Protein AF-A0A7S1NZ60-F1 (afdb_monomer_lite)

Structure (mmCIF, N/CA/C/O backbone):
data_AF-A0A7S1NZ60-F1
#
_entry.id   AF-A0A7S1NZ60-F1
#
loop_
_atom_site.group_PDB
_atom_site.id
_atom_site.type_symbol
_atom_site.label_atom_id
_atom_site.label_alt_id
_atom_site.label_comp_id
_atom_site.label_asym_id
_atom_site.label_entity_id
_atom_site.label_seq_id
_atom_site.pdbx_PDB_ins_code
_atom_site.Cartn_x
_atom_site.Cartn_y
_atom_site.Cartn_z
_atom_site.occupancy
_atom_site.B_iso_or_equiv
_atom_site.auth_seq_id
_atom_site.auth_comp_id
_atom_site.auth_asym_id
_atom_site.auth_atom_id
_atom_site.pdbx_PDB_model_num
ATOM 1 N N . ALA A 1 1 ? -50.783 -11.463 20.764 1.00 38.72 1 ALA A N 1
ATOM 2 C CA . ALA A 1 1 ? -49.636 -12.073 20.073 1.00 38.72 1 ALA A CA 1
ATOM 3 C C . ALA A 1 1 ? -48.886 -10.945 19.384 1.00 38.72 1 ALA A C 1
ATOM 5 O O . ALA A 1 1 ? -49.398 -10.428 18.399 1.00 38.72 1 ALA A O 1
ATOM 6 N N . LEU A 1 2 ? -47.786 -10.473 19.973 1.00 38.69 2 LEU A N 1
ATOM 7 C CA . LEU A 1 2 ? -46.852 -9.580 19.286 1.00 38.69 2 LEU A CA 1
ATOM 8 C C . LEU A 1 2 ? -45.674 -10.443 18.810 1.00 38.69 2 LEU A C 1
ATOM 10 O O . LEU A 1 2 ? -45.223 -11.268 19.603 1.00 38.69 2 LEU A O 1
ATOM 14 N N . PRO A 1 3 ? -45.244 -10.322 17.545 1.00 42.81 3 PRO A N 1
ATOM 15 C CA . PRO A 1 3 ? -44.106 -11.067 17.025 1.00 42.81 3 PRO A CA 1
ATOM 16 C C . PRO A 1 3 ? -42.794 -10.494 17.576 1.00 42.81 3 PRO A C 1
ATOM 18 O O . PRO A 1 3 ? -42.621 -9.277 17.615 1.00 42.81 3 PRO A O 1
ATOM 21 N N . ASP A 1 4 ? -41.908 -11.396 17.999 1.00 47.91 4 ASP A N 1
ATOM 22 C CA . ASP A 1 4 ? -40.515 -11.147 18.363 1.00 47.91 4 ASP A CA 1
ATOM 23 C C . ASP A 1 4 ? -39.778 -10.433 17.218 1.00 47.91 4 ASP A C 1
ATOM 25 O O . ASP A 1 4 ? -39.432 -11.037 16.201 1.00 47.91 4 ASP A O 1
ATOM 29 N N . GLU A 1 5 ? -39.527 -9.133 17.384 1.00 55.06 5 GLU A N 1
ATOM 30 C CA . GLU A 1 5 ? -38.368 -8.507 16.758 1.00 55.06 5 GLU A CA 1
ATOM 31 C C . GLU A 1 5 ? -37.141 -9.152 17.399 1.00 55.06 5 GLU A C 1
ATOM 33 O O . GLU A 1 5 ? -36.811 -8.882 18.554 1.00 55.06 5 GLU A O 1
ATOM 38 N N . GLU A 1 6 ? -36.506 -10.053 16.652 1.00 51.75 6 GLU A N 1
ATOM 39 C CA . GLU A 1 6 ? -35.207 -10.639 16.955 1.00 51.75 6 GLU A CA 1
ATOM 40 C C . GLU A 1 6 ? -34.179 -9.500 16.964 1.00 51.75 6 GLU A C 1
ATOM 42 O O . GLU A 1 6 ? -33.526 -9.170 15.973 1.00 51.75 6 GLU A O 1
ATOM 47 N N . GLN A 1 7 ? -34.133 -8.806 18.096 1.00 51.12 7 GLN A N 1
ATOM 48 C CA . GLN A 1 7 ? -33.171 -7.774 18.400 1.00 51.12 7 GLN A CA 1
ATOM 49 C C . GLN A 1 7 ? -31.817 -8.482 18.361 1.00 51.12 7 GLN A C 1
ATOM 51 O O . GLN A 1 7 ? -31.510 -9.285 19.241 1.00 51.12 7 GLN A O 1
ATOM 56 N N . LEU A 1 8 ? -31.035 -8.244 17.306 1.00 51.06 8 LEU A N 1
ATOM 57 C CA . LEU A 1 8 ? -29.611 -8.568 17.253 1.00 51.06 8 LEU A CA 1
ATOM 58 C C . LEU A 1 8 ? -28.941 -7.794 18.391 1.00 51.06 8 LEU A C 1
ATOM 60 O O . LEU A 1 8 ? -28.430 -6.693 18.203 1.00 51.06 8 LEU A O 1
ATOM 64 N N . VAL A 1 9 ? -29.032 -8.329 19.607 1.00 58.69 9 VAL A N 1
ATOM 65 C CA . VAL A 1 9 ? -28.303 -7.825 20.760 1.00 58.69 9 VAL A CA 1
ATOM 66 C C . VAL A 1 9 ? -26.846 -8.062 20.417 1.00 58.69 9 VAL A C 1
ATOM 68 O O . VAL A 1 9 ? -26.414 -9.205 20.265 1.00 58.69 9 VAL A O 1
ATOM 71 N N . GLU A 1 10 ? -26.121 -6.971 20.209 1.00 56.75 10 GLU A N 1
ATOM 72 C CA . GLU A 1 10 ? -24.695 -6.962 19.926 1.00 56.75 10 GLU A CA 1
ATOM 73 C C . GLU A 1 10 ? -23.956 -7.589 21.118 1.00 56.75 10 GLU A C 1
ATOM 75 O O . GLU A 1 10 ? -23.543 -6.909 22.051 1.00 56.75 10 GLU A O 1
ATOM 80 N N . MET A 1 11 ? -23.847 -8.920 21.137 1.00 53.19 11 MET A N 1
ATOM 81 C CA . MET A 1 11 ? -23.131 -9.641 22.182 1.00 53.19 11 MET A CA 1
ATOM 82 C C . MET A 1 11 ? -21.635 -9.400 22.006 1.00 53.19 11 MET A C 1
ATOM 84 O O . MET A 1 11 ? -20.972 -10.043 21.191 1.00 53.19 11 MET A O 1
ATOM 88 N N . ASN A 1 12 ? -21.088 -8.482 22.797 1.00 61.84 12 ASN A N 1
ATOM 89 C CA . ASN A 1 12 ? -19.647 -8.341 22.959 1.00 61.84 12 ASN A CA 1
ATOM 90 C C . ASN A 1 12 ? -19.148 -9.261 24.096 1.00 61.84 12 ASN A C 1
ATOM 92 O O . ASN A 1 12 ? -19.856 -9.566 25.057 1.00 61.84 12 ASN A O 1
ATOM 96 N N . SER A 1 13 ? -17.902 -9.738 23.996 1.00 64.31 13 SER A N 1
ATOM 97 C CA . SER A 1 13 ? -17.312 -10.668 24.977 1.00 64.31 13 SER A CA 1
ATOM 98 C C . SER A 1 13 ? -17.109 -10.056 26.37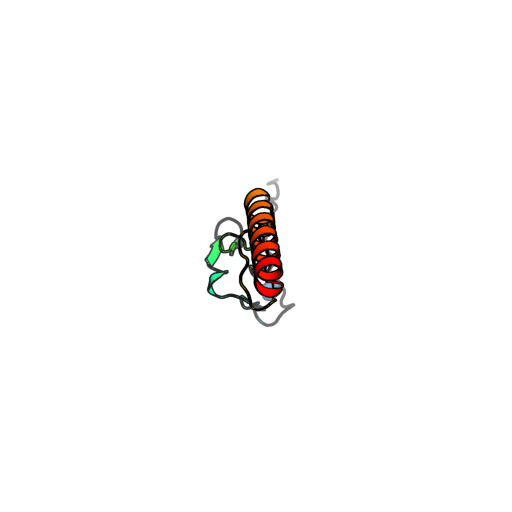3 1.00 64.31 13 SER A C 1
ATOM 100 O O . SER A 1 13 ? -16.813 -10.782 27.326 1.00 64.31 13 SER A O 1
ATOM 102 N N . TYR A 1 14 ? -17.259 -8.733 26.494 1.00 60.78 14 TYR A N 1
ATOM 103 C CA . TYR A 1 14 ? -17.121 -7.967 27.735 1.00 60.78 14 TYR A CA 1
ATOM 104 C C . TYR A 1 14 ? -18.382 -8.074 28.583 1.00 60.78 14 TYR A C 1
ATOM 106 O O . TYR A 1 14 ? -18.299 -8.428 29.755 1.00 60.78 14 TYR A O 1
ATOM 114 N N . GLU A 1 15 ? -19.548 -7.848 27.979 1.00 63.47 15 GLU A N 1
ATOM 115 C CA . GLU A 1 15 ? -20.848 -8.000 28.639 1.00 63.47 15 GLU A CA 1
ATOM 116 C C . GLU A 1 15 ? -21.118 -9.456 29.026 1.00 63.47 15 GLU A C 1
ATOM 118 O O . GLU A 1 15 ? -21.726 -9.722 30.061 1.00 63.47 15 GLU A O 1
ATOM 123 N N . ALA A 1 16 ? -20.579 -10.409 28.260 1.00 69.94 16 ALA A N 1
ATOM 124 C CA . ALA A 1 16 ? -20.598 -11.829 28.605 1.00 69.94 16 ALA A CA 1
ATOM 125 C C . ALA A 1 16 ? -19.563 -12.230 29.683 1.00 69.94 16 ALA A C 1
ATOM 127 O O . ALA A 1 16 ? -19.480 -13.405 30.041 1.00 69.94 16 ALA A O 1
ATOM 128 N N . ASN A 1 17 ? -18.760 -11.285 30.192 1.00 61.84 17 ASN A N 1
ATOM 129 C CA . ASN A 1 17 ? -17.728 -11.487 31.216 1.00 61.84 17 ASN A CA 1
ATOM 130 C C . ASN A 1 17 ? -16.691 -12.583 30.871 1.00 61.84 17 ASN A C 1
ATOM 132 O O . ASN A 1 17 ? -16.083 -13.187 31.755 1.00 61.84 17 ASN A O 1
ATOM 136 N N . VAL A 1 18 ? -16.488 -12.849 29.575 1.00 70.62 18 VAL A N 1
ATOM 137 C CA . VAL A 1 18 ? -15.506 -13.824 29.061 1.00 70.62 18 VAL A CA 1
ATOM 138 C C . VAL A 1 18 ? -14.098 -13.219 29.070 1.00 70.62 18 VAL A C 1
ATOM 140 O O . VAL A 1 18 ? -13.104 -13.923 29.241 1.00 70.62 18 VAL A O 1
ATOM 143 N N . THR A 1 19 ? -14.008 -11.896 28.926 1.00 60.47 19 THR A N 1
ATOM 144 C CA . THR A 1 19 ? -12.762 -11.118 28.955 1.00 60.47 19 THR A CA 1
ATOM 145 C C . THR A 1 19 ? -12.907 -9.926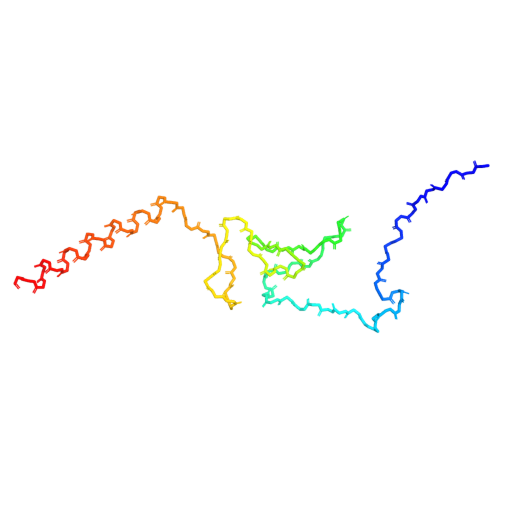 29.902 1.00 60.47 19 THR A C 1
ATOM 147 O O . THR A 1 19 ? -13.851 -9.157 29.757 1.00 60.47 19 THR A O 1
ATOM 150 N N . ALA A 1 20 ? -11.962 -9.746 30.836 1.00 62.97 20 ALA A N 1
ATOM 151 C CA . ALA A 1 20 ? -12.031 -8.720 31.889 1.00 62.97 20 ALA A CA 1
ATOM 152 C C . ALA A 1 20 ? -11.923 -7.264 31.384 1.00 62.97 20 ALA A C 1
ATOM 154 O O . ALA A 1 20 ? -12.353 -6.345 32.075 1.00 62.97 20 ALA A O 1
ATOM 155 N N . LEU A 1 21 ? -11.352 -7.047 30.195 1.00 61.50 21 LEU A N 1
ATOM 156 C CA . LEU A 1 21 ? -11.254 -5.748 29.524 1.00 61.50 21 LEU A CA 1
ATOM 157 C C . LEU A 1 21 ? -11.400 -5.925 28.003 1.00 61.50 21 LEU A C 1
ATOM 159 O O . LEU A 1 21 ? -11.083 -7.006 27.495 1.00 61.50 21 LEU A O 1
ATOM 163 N N . PRO A 1 22 ? -11.769 -4.853 27.270 1.00 62.34 22 PRO A N 1
ATOM 164 C CA . PRO A 1 22 ? -11.494 -4.725 25.848 1.00 62.34 22 PRO A CA 1
ATOM 165 C C . PRO A 1 22 ? -10.074 -5.139 25.530 1.00 62.34 22 PRO A C 1
ATOM 167 O O . PRO A 1 22 ? -9.126 -4.469 25.936 1.00 62.34 22 PRO A O 1
ATOM 170 N N . VAL A 1 23 ? -9.920 -6.247 24.800 1.00 64.88 23 VAL A N 1
ATOM 171 C CA . VAL A 1 23 ? -8.641 -6.554 24.166 1.00 64.88 23 VAL A CA 1
ATOM 172 C C . VAL A 1 23 ? -8.503 -5.540 23.041 1.00 64.88 23 VAL A C 1
ATOM 174 O O . VAL A 1 23 ? -8.935 -5.760 21.912 1.00 64.88 23 VAL A O 1
ATOM 177 N N . ALA A 1 24 ? -7.967 -4.373 23.390 1.00 66.62 24 ALA A N 1
ATOM 178 C CA . ALA A 1 24 ? -7.619 -3.341 22.439 1.00 66.62 24 ALA A CA 1
ATOM 179 C C . ALA A 1 24 ? -6.442 -3.868 21.617 1.00 66.62 24 ALA A C 1
ATOM 181 O O . ALA A 1 24 ? -5.293 -3.867 22.063 1.00 66.62 24 ALA A O 1
ATOM 182 N N . VAL A 1 25 ? -6.745 -4.387 20.430 1.00 73.69 25 VAL A N 1
ATOM 183 C CA . VAL A 1 25 ? -5.714 -4.747 19.463 1.00 73.69 25 VAL A CA 1
ATOM 184 C C . VAL A 1 25 ? -5.184 -3.445 18.889 1.00 73.69 25 VAL A C 1
ATOM 186 O O . VAL A 1 25 ? -5.893 -2.742 18.172 1.00 73.69 25 VAL A O 1
ATOM 189 N N . ASP A 1 26 ? -3.950 -3.110 19.254 1.00 76.31 26 ASP A N 1
ATOM 190 C CA . ASP A 1 26 ? -3.328 -1.883 18.784 1.00 76.31 26 ASP A CA 1
ATOM 191 C C . ASP A 1 26 ? -3.073 -1.957 17.273 1.00 76.31 26 ASP A C 1
ATOM 193 O O . ASP A 1 26 ? -2.754 -3.011 16.703 1.00 76.31 26 ASP A O 1
ATOM 197 N N . CYS A 1 27 ? -3.211 -0.816 16.611 1.00 82.12 27 CYS A N 1
ATOM 198 C CA . CYS A 1 27 ? -2.973 -0.732 15.185 1.00 82.12 27 CYS A CA 1
ATOM 199 C C . CYS A 1 27 ? -1.475 -0.781 14.919 1.00 82.12 27 CYS A C 1
ATOM 201 O O . CYS A 1 27 ? -0.726 0.105 15.329 1.00 82.12 27 CYS A O 1
ATOM 203 N N . ARG A 1 28 ? -1.037 -1.788 14.152 1.00 79.56 28 ARG A N 1
ATOM 204 C CA . ARG A 1 28 ? 0.377 -1.940 13.767 1.00 79.56 28 ARG A CA 1
ATOM 205 C C . ARG A 1 28 ? 0.935 -0.659 13.138 1.00 79.56 28 ARG A C 1
ATOM 207 O O . ARG A 1 28 ? 2.073 -0.285 13.399 1.00 79.56 28 ARG A O 1
ATOM 214 N N . PHE A 1 29 ? 0.120 0.009 12.323 1.00 86.38 29 PHE A N 1
ATOM 215 C CA . PHE A 1 29 ? 0.422 1.312 11.747 1.00 86.38 29 PHE A CA 1
ATOM 216 C C . PHE A 1 29 ? -0.652 2.296 12.192 1.00 86.38 29 PHE A C 1
ATOM 218 O O . PHE A 1 29 ? -1.797 2.181 11.759 1.00 86.38 29 PHE A O 1
ATOM 225 N N . LYS A 1 30 ? -0.288 3.272 13.032 1.00 86.56 30 LYS A N 1
ATOM 226 C CA . LYS A 1 30 ? -1.233 4.293 13.518 1.00 86.56 30 LYS A CA 1
ATOM 227 C C . LYS A 1 30 ? -1.930 5.018 12.365 1.00 86.56 30 LYS A C 1
ATOM 229 O O . LYS A 1 30 ? -3.141 5.184 12.396 1.00 86.56 30 LYS A O 1
ATOM 234 N N . ASP A 1 31 ? -1.187 5.322 11.302 1.00 87.94 31 ASP A N 1
ATOM 235 C CA . ASP A 1 31 ? -1.719 5.992 10.109 1.00 87.94 31 ASP A CA 1
ATOM 236 C C . ASP A 1 31 ? -2.657 5.113 9.267 1.00 87.94 31 ASP A C 1
ATOM 238 O O . ASP A 1 31 ? -3.324 5.623 8.370 1.00 87.94 31 ASP A O 1
ATOM 242 N N . ALA A 1 32 ? -2.688 3.795 9.500 1.00 90.00 32 ALA A N 1
ATOM 243 C CA . ALA A 1 32 ? -3.579 2.886 8.784 1.00 90.00 32 ALA A CA 1
ATOM 244 C C . ALA A 1 32 ? -4.978 2.811 9.409 1.00 90.00 32 ALA A C 1
ATOM 246 O O . ALA A 1 32 ? -5.894 2.337 8.740 1.00 90.00 32 ALA A O 1
ATOM 247 N N . CYS A 1 33 ? -5.152 3.268 10.652 1.00 90.50 33 CYS A N 1
ATOM 248 C CA . CYS A 1 33 ? -6.415 3.212 11.380 1.00 90.50 33 CYS A CA 1
ATOM 249 C C . CYS A 1 33 ? -7.011 4.608 11.556 1.00 90.50 33 CYS A C 1
ATOM 251 O O . CYS A 1 33 ? -6.470 5.453 12.263 1.00 90.50 33 CYS A O 1
ATOM 253 N N . HIS A 1 34 ? -8.175 4.832 10.957 1.00 91.38 34 HIS A N 1
ATOM 254 C CA . HIS A 1 34 ? -8.925 6.088 11.024 1.00 91.38 34 HIS A CA 1
ATOM 255 C C . HIS A 1 34 ? -10.122 6.012 11.987 1.00 91.38 34 HIS A C 1
ATOM 257 O O . HIS A 1 34 ? -11.061 6.800 11.881 1.00 91.38 34 HIS A O 1
ATOM 263 N N . GLY A 1 35 ? -10.093 5.064 12.927 1.00 85.94 35 GLY A N 1
ATOM 264 C CA . GLY A 1 35 ? -11.166 4.808 13.887 1.00 85.94 35 GLY A CA 1
ATOM 265 C C . GLY A 1 35 ? -12.162 3.761 13.391 1.00 85.94 35 GLY A C 1
ATOM 266 O O . GLY A 1 35 ? -11.805 2.875 12.616 1.00 85.94 35 GLY A O 1
ATOM 267 N N . THR A 1 36 ? -13.412 3.8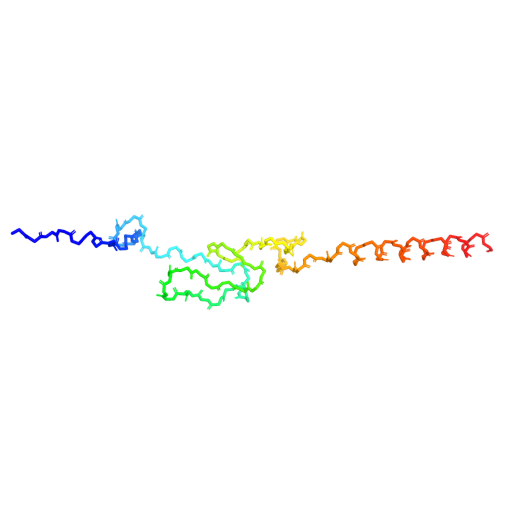68 13.832 1.00 86.56 36 THR A N 1
ATOM 268 C CA . THR A 1 36 ? -14.473 2.886 13.567 1.00 86.56 36 THR A CA 1
ATOM 269 C C . THR A 1 36 ? -15.641 3.554 12.851 1.00 86.56 36 THR A C 1
ATOM 271 O O . THR A 1 36 ? -15.937 4.734 13.058 1.00 86.56 36 THR A O 1
ATOM 274 N N . ASP A 1 37 ? -16.284 2.816 11.956 1.00 85.88 37 ASP A N 1
ATOM 275 C CA . ASP A 1 37 ? -17.486 3.250 11.273 1.00 85.88 37 ASP A CA 1
ATOM 276 C C . ASP A 1 37 ? -18.714 2.997 12.151 1.00 85.88 37 ASP A C 1
ATOM 278 O O . ASP A 1 37 ? -19.057 1.854 12.435 1.00 85.88 37 ASP A O 1
ATOM 282 N N . MET A 1 38 ? -19.401 4.068 12.549 1.00 84.12 38 MET A N 1
ATOM 283 C CA . MET A 1 38 ? -20.557 3.989 13.450 1.00 84.12 38 MET A CA 1
ATOM 284 C C . MET A 1 38 ? -21.782 3.287 12.843 1.00 84.12 38 MET A C 1
ATOM 286 O O . MET A 1 38 ? -22.705 2.954 13.574 1.00 84.12 38 MET A O 1
ATOM 290 N N . THR A 1 39 ? -21.828 3.090 11.522 1.00 85.31 39 THR A N 1
ATOM 291 C CA . THR A 1 39 ? -22.966 2.437 10.853 1.00 85.31 39 THR A CA 1
ATOM 292 C C . THR A 1 39 ? -22.789 0.928 10.730 1.00 85.31 39 THR A C 1
ATOM 294 O O . THR A 1 39 ? -23.762 0.189 10.816 1.00 85.31 39 THR A O 1
ATOM 297 N N . THR A 1 40 ? -21.552 0.467 10.531 1.00 84.00 40 THR A N 1
ATOM 298 C CA . THR A 1 40 ? -21.237 -0.958 10.322 1.00 84.00 40 THR A CA 1
ATOM 299 C C . THR A 1 40 ? -20.518 -1.599 11.505 1.00 84.00 40 THR A C 1
ATOM 301 O O . THR A 1 40 ? -20.362 -2.816 11.525 1.00 84.00 40 THR A O 1
ATOM 304 N N . GLY A 1 41 ? -20.023 -0.801 12.456 1.00 80.44 41 GLY A N 1
ATOM 305 C CA . GLY A 1 41 ? -19.164 -1.257 13.553 1.00 80.44 41 GLY A CA 1
ATOM 306 C C . GLY A 1 41 ? -17.760 -1.689 13.107 1.00 80.44 41 GLY A C 1
ATOM 307 O O . GLY A 1 41 ? -16.959 -2.129 13.928 1.00 80.44 41 GLY A O 1
ATOM 308 N N . LEU A 1 42 ? -17.434 -1.575 11.814 1.00 82.06 42 LEU A N 1
ATOM 309 C CA . LEU A 1 42 ? -16.154 -2.004 11.250 1.00 82.06 42 LEU A CA 1
ATOM 310 C C . LEU A 1 42 ? -15.095 -0.905 11.347 1.00 82.06 42 LEU A C 1
ATOM 312 O O . LEU A 1 42 ? -15.390 0.287 11.288 1.00 82.06 42 LEU A O 1
ATOM 316 N N . ASN A 1 43 ? -13.827 -1.300 11.431 1.00 85.56 43 ASN A N 1
ATOM 317 C CA . ASN A 1 43 ? -12.726 -0.344 11.469 1.00 85.56 43 ASN A CA 1
ATOM 318 C C . ASN A 1 43 ? -12.534 0.361 10.119 1.00 85.56 43 ASN A C 1
ATOM 320 O O . ASN A 1 43 ? -12.509 -0.260 9.054 1.00 85.56 43 ASN A O 1
ATOM 324 N N . ARG A 1 44 ? -12.377 1.685 10.171 1.00 90.81 44 ARG A N 1
ATOM 325 C CA . ARG A 1 44 ? -12.053 2.525 9.020 1.00 90.81 44 ARG A CA 1
ATOM 326 C C . ARG A 1 44 ? -10.559 2.464 8.777 1.00 90.81 44 ARG A C 1
ATOM 328 O O . ARG A 1 44 ? -9.774 3.063 9.508 1.00 90.81 44 ARG A O 1
ATOM 335 N N . CYS A 1 45 ? -10.177 1.752 7.729 1.00 91.75 45 CYS A N 1
ATOM 336 C CA . CYS A 1 45 ? -8.785 1.631 7.330 1.00 91.75 45 CYS A CA 1
ATOM 337 C C . CYS A 1 45 ? -8.401 2.667 6.273 1.00 91.75 45 CYS A C 1
ATOM 339 O O . CYS A 1 45 ? -9.222 3.058 5.438 1.00 91.75 45 CYS A O 1
ATOM 341 N N . ARG A 1 46 ? -7.130 3.075 6.283 1.00 93.75 46 ARG A N 1
ATOM 342 C CA . ARG A 1 46 ? -6.515 3.839 5.193 1.00 93.75 46 ARG A CA 1
ATOM 343 C C . ARG A 1 46 ? -6.629 3.069 3.877 1.00 93.75 46 ARG A C 1
ATOM 345 O O . ARG A 1 46 ? -6.694 1.840 3.854 1.00 93.75 46 ARG A O 1
ATOM 352 N N . GLU A 1 47 ? -6.627 3.793 2.764 1.00 94.00 47 GLU A N 1
ATOM 353 C CA . GLU A 1 47 ? -6.559 3.189 1.437 1.00 94.00 47 GLU A CA 1
ATOM 354 C C . GLU A 1 47 ? -5.404 2.175 1.328 1.00 94.00 47 GLU A C 1
ATOM 356 O O . GLU A 1 47 ? -4.314 2.387 1.859 1.00 94.00 47 GLU A O 1
ATOM 361 N N . GLY A 1 48 ? -5.674 1.041 0.679 1.00 92.81 48 GLY A N 1
ATOM 362 C CA . GLY A 1 48 ? -4.739 -0.080 0.582 1.00 92.81 48 GLY A CA 1
ATOM 363 C C . GLY A 1 48 ? -4.693 -1.014 1.793 1.00 92.81 48 GLY A C 1
ATOM 364 O O . GLY A 1 48 ? -4.129 -2.099 1.673 1.00 92.81 48 GLY A O 1
ATOM 365 N N . HIS A 1 49 ? -5.314 -0.653 2.920 1.00 94.00 49 HIS A N 1
ATOM 366 C CA . HIS A 1 49 ? -5.380 -1.473 4.132 1.00 94.00 49 HIS A CA 1
ATOM 367 C C . HIS A 1 49 ? -6.786 -2.044 4.378 1.00 94.00 49 HIS A C 1
ATOM 369 O O . HIS A 1 49 ? -7.796 -1.406 4.073 1.00 94.00 49 HIS A O 1
ATOM 375 N N . GLU A 1 50 ? -6.856 -3.242 4.958 1.00 91.69 50 GLU A N 1
ATOM 376 C CA . GLU A 1 50 ? -8.092 -3.922 5.358 1.00 91.69 50 GLU A CA 1
ATOM 377 C C . GLU A 1 50 ? -7.895 -4.863 6.565 1.00 91.69 50 GLU A C 1
ATOM 379 O O . GLU A 1 50 ? -6.790 -5.022 7.100 1.00 91.69 50 GLU A O 1
ATOM 384 N N . GLY A 1 51 ? -8.992 -5.489 6.997 1.00 87.50 51 GLY A N 1
ATOM 385 C CA . GLY A 1 51 ? -9.033 -6.420 8.122 1.00 87.50 51 GLY A CA 1
ATOM 386 C C . GLY A 1 51 ? -9.252 -5.745 9.476 1.00 87.50 51 GLY A C 1
ATOM 387 O O . GLY A 1 51 ? -9.316 -4.524 9.587 1.00 87.50 51 GLY A O 1
ATOM 388 N N . PHE A 1 52 ? -9.343 -6.567 10.525 1.00 83.94 52 PHE A N 1
ATOM 389 C CA . PHE A 1 52 ? -9.727 -6.120 11.867 1.00 83.94 52 PHE A CA 1
ATOM 390 C C . PHE A 1 52 ? -8.819 -5.015 12.425 1.00 83.94 52 PHE A C 1
ATOM 392 O O . PHE A 1 52 ? -9.319 -4.031 12.939 1.00 83.94 52 PHE A O 1
ATOM 399 N N . ALA A 1 53 ? -7.498 -5.116 12.272 1.00 87.19 53 ALA A N 1
ATOM 400 C CA . ALA A 1 53 ? -6.551 -4.105 12.761 1.00 87.19 53 ALA A CA 1
ATOM 401 C C . ALA A 1 53 ? -5.903 -3.285 11.627 1.00 87.19 53 ALA A C 1
ATOM 403 O O . ALA A 1 53 ? -4.770 -2.824 11.769 1.00 87.19 53 ALA A O 1
ATOM 404 N N . CYS A 1 54 ? -6.558 -3.198 10.458 1.00 89.69 54 CYS A N 1
ATOM 405 C CA . CYS A 1 54 ? -6.011 -2.573 9.243 1.00 89.69 54 CYS A CA 1
ATOM 406 C C . CYS A 1 54 ? -4.605 -3.091 8.863 1.00 89.69 54 CYS A C 1
ATOM 408 O O . CYS A 1 54 ? -3.772 -2.382 8.296 1.00 89.69 54 CYS A O 1
ATOM 410 N N . GLY A 1 55 ? -4.311 -4.341 9.232 1.00 88.75 55 GLY A N 1
ATOM 411 C CA . GLY A 1 55 ? -2.991 -4.956 9.104 1.00 88.75 55 GLY A CA 1
ATOM 412 C C . GLY A 1 55 ? -2.788 -5.739 7.808 1.00 88.75 55 GLY A C 1
ATOM 413 O O . GLY A 1 55 ? -1.662 -6.180 7.550 1.00 88.75 55 GLY A O 1
ATOM 414 N N . ILE A 1 56 ? -3.851 -5.924 7.023 1.00 90.44 56 ILE A N 1
ATOM 415 C CA . ILE A 1 56 ? -3.869 -6.689 5.774 1.00 90.44 56 ILE A CA 1
ATOM 416 C C . ILE A 1 56 ? -3.822 -5.703 4.604 1.00 90.44 56 ILE A C 1
ATOM 418 O O . ILE A 1 56 ? -4.448 -4.648 4.668 1.00 90.44 56 ILE A O 1
ATOM 422 N N . CYS A 1 57 ? -3.067 -6.024 3.552 1.00 93.75 57 CYS A N 1
ATOM 423 C CA . CYS A 1 57 ? -3.062 -5.223 2.331 1.00 93.75 57 CYS A CA 1
ATOM 424 C C . CYS A 1 57 ? -4.186 -5.679 1.404 1.00 93.75 57 CYS A C 1
ATOM 426 O O . CYS A 1 57 ? -4.300 -6.872 1.126 1.00 93.75 57 CYS A O 1
ATOM 428 N N . LYS A 1 58 ? -4.968 -4.723 0.900 1.00 95.06 58 LYS A N 1
ATOM 429 C CA . LYS A 1 58 ? -6.001 -4.964 -0.111 1.00 95.06 58 LYS A CA 1
ATOM 430 C C . LYS A 1 58 ? -5.397 -5.523 -1.396 1.00 95.06 58 LYS A C 1
ATOM 432 O O . LYS A 1 58 ? -4.228 -5.292 -1.707 1.00 95.06 58 LYS A O 1
ATOM 437 N N . ALA A 1 59 ? -6.230 -6.176 -2.203 1.00 93.25 59 ALA A N 1
ATOM 438 C CA . ALA A 1 59 ? -5.859 -6.556 -3.562 1.00 93.25 59 ALA A CA 1
ATOM 439 C C . ALA A 1 59 ? -5.324 -5.342 -4.350 1.00 93.25 59 ALA A C 1
ATOM 441 O O . ALA A 1 59 ? -5.913 -4.263 -4.328 1.00 93.25 59 ALA A O 1
ATOM 442 N N . GLY A 1 60 ? -4.189 -5.519 -5.031 1.00 92.44 60 GLY A N 1
ATOM 443 C CA . GLY A 1 60 ? -3.491 -4.430 -5.723 1.00 92.44 60 GLY A CA 1
ATOM 444 C C . GLY A 1 60 ? -2.558 -3.603 -4.834 1.00 92.44 60 GLY A C 1
ATOM 445 O O . GLY A 1 60 ? -1.935 -2.676 -5.341 1.00 92.44 60 GLY A O 1
ATOM 446 N N . TYR A 1 61 ? -2.418 -3.948 -3.552 1.00 94.94 61 TYR A N 1
ATOM 447 C CA . TYR A 1 61 ? -1.438 -3.371 -2.638 1.00 94.94 61 TYR A CA 1
ATOM 448 C C . TYR A 1 61 ? -0.556 -4.470 -2.049 1.00 94.94 61 TYR A C 1
ATOM 450 O O . TYR A 1 61 ? -0.991 -5.598 -1.822 1.00 94.94 61 TYR A O 1
ATOM 458 N N . ALA A 1 62 ? 0.695 -4.134 -1.768 1.00 92.75 62 ALA A N 1
ATOM 459 C CA . ALA A 1 62 ? 1.649 -5.031 -1.142 1.00 92.75 62 ALA A CA 1
ATOM 460 C C . ALA A 1 62 ? 2.574 -4.261 -0.199 1.00 92.75 62 ALA A C 1
ATOM 462 O O . ALA A 1 62 ? 2.747 -3.045 -0.303 1.00 92.75 62 ALA A O 1
ATOM 463 N N . ARG A 1 63 ? 3.203 -4.992 0.718 1.00 91.38 63 ARG A N 1
ATOM 464 C CA . ARG A 1 63 ? 4.297 -4.494 1.555 1.00 91.38 63 ARG A CA 1
ATOM 465 C C . ARG A 1 63 ? 5.482 -5.434 1.417 1.00 91.38 63 ARG A C 1
ATOM 467 O O . ARG A 1 63 ? 5.289 -6.645 1.345 1.00 91.38 63 ARG A O 1
ATOM 474 N N . HIS A 1 64 ? 6.690 -4.885 1.394 1.00 86.94 64 HIS A N 1
ATOM 475 C CA . HIS A 1 64 ? 7.898 -5.702 1.302 1.00 86.94 64 HIS A CA 1
ATOM 476 C C . HIS A 1 64 ? 8.228 -6.345 2.657 1.00 86.94 64 HIS A C 1
ATOM 478 O O . HIS A 1 64 ? 8.599 -7.513 2.725 1.00 86.94 64 HIS A O 1
ATOM 484 N N . ASN A 1 65 ? 8.044 -5.590 3.747 1.00 84.75 65 ASN A N 1
ATOM 485 C CA . ASN A 1 65 ? 8.369 -6.018 5.107 1.00 84.75 65 ASN A CA 1
ATOM 486 C C . ASN A 1 65 ? 7.186 -5.778 6.047 1.00 84.75 65 ASN A C 1
ATOM 488 O O . ASN A 1 65 ? 6.339 -4.918 5.810 1.00 84.75 65 ASN A O 1
ATOM 492 N N . GLU A 1 66 ? 7.189 -6.465 7.186 1.00 81.12 66 GLU A N 1
ATOM 493 C CA . GLU A 1 66 ? 6.184 -6.294 8.239 1.00 81.12 66 GLU A CA 1
ATOM 494 C C . GLU A 1 66 ? 6.142 -4.901 8.876 1.00 81.12 66 GLU A C 1
ATOM 496 O O . GLU A 1 66 ? 5.117 -4.538 9.452 1.00 81.12 66 GLU A O 1
ATOM 501 N N . PHE A 1 67 ? 7.234 -4.142 8.757 1.00 83.00 67 PHE A N 1
ATOM 502 C CA . PHE A 1 67 ? 7.388 -2.776 9.264 1.00 83.00 67 PHE A CA 1
ATOM 503 C C . PHE A 1 67 ? 7.008 -1.700 8.239 1.00 83.00 67 PHE A C 1
ATOM 505 O O . PHE A 1 67 ? 7.108 -0.513 8.537 1.00 83.00 67 PHE A O 1
ATOM 512 N N . GLN A 1 68 ? 6.609 -2.090 7.025 1.00 87.75 68 GLN A N 1
ATOM 513 C CA . GLN A 1 68 ? 6.191 -1.160 5.980 1.00 87.75 68 GLN A CA 1
ATOM 514 C C . GLN A 1 68 ? 4.675 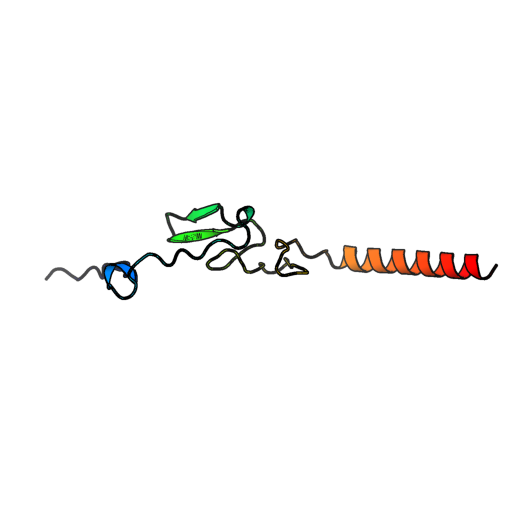-1.157 5.799 1.00 87.75 68 GLN A C 1
ATOM 516 O O . GLN A 1 68 ? 4.004 -2.185 5.922 1.00 87.75 68 GLN A O 1
ATOM 521 N N . GLN A 1 69 ? 4.154 0.024 5.474 1.00 90.38 69 GLN A N 1
ATOM 522 C CA . GLN A 1 69 ? 2.756 0.223 5.107 1.00 90.38 69 GLN A CA 1
ATOM 523 C C . GLN A 1 69 ? 2.451 -0.439 3.753 1.00 90.38 69 GLN A C 1
ATOM 525 O O . GLN A 1 69 ? 3.360 -0.733 2.970 1.00 90.38 69 GLN A O 1
ATOM 530 N N . CYS A 1 70 ? 1.170 -0.686 3.486 1.00 92.81 70 CYS A N 1
ATOM 531 C CA . CYS A 1 70 ? 0.730 -1.230 2.209 1.00 92.81 70 CYS A CA 1
ATOM 532 C C . CYS A 1 70 ? 0.840 -0.148 1.130 1.00 92.81 70 CYS A C 1
ATOM 534 O O . CYS A 1 70 ? 0.240 0.918 1.247 1.00 92.81 70 CYS A O 1
ATOM 536 N N . ASN A 1 71 ? 1.589 -0.434 0.071 1.00 93.00 71 ASN A N 1
ATOM 537 C CA . ASN A 1 71 ? 1.751 0.446 -1.081 1.00 93.00 71 ASN A CA 1
ATOM 538 C C . ASN A 1 71 ? 1.088 -0.170 -2.308 1.00 93.00 71 ASN A C 1
ATOM 540 O O . ASN A 1 71 ? 1.023 -1.392 -2.429 1.00 93.00 71 ASN A O 1
ATOM 544 N N . ALA A 1 72 ? 0.618 0.676 -3.224 1.00 93.31 72 ALA A N 1
ATOM 545 C CA . ALA A 1 72 ? 0.036 0.213 -4.475 1.00 93.31 72 ALA A CA 1
ATOM 546 C C . ALA A 1 72 ? 1.067 -0.589 -5.280 1.00 93.31 72 ALA A C 1
ATOM 548 O O . ALA A 1 72 ? 2.219 -0.173 -5.444 1.00 93.31 72 ALA A O 1
ATOM 549 N N . CYS A 1 73 ? 0.645 -1.741 -5.789 1.00 91.44 73 CYS A N 1
ATOM 550 C CA . CYS A 1 73 ? 1.452 -2.548 -6.681 1.00 91.44 73 CYS A CA 1
ATOM 551 C C . CYS A 1 73 ? 1.716 -1.761 -7.973 1.00 91.44 73 CYS A C 1
ATOM 553 O O . CYS A 1 73 ? 0.781 -1.201 -8.554 1.00 91.44 73 CYS A O 1
ATOM 555 N N . PRO A 1 74 ? 2.968 -1.726 -8.459 1.00 89.12 74 PRO A N 1
ATOM 556 C CA . PRO A 1 74 ? 3.270 -1.100 -9.734 1.00 89.12 74 PRO A CA 1
ATOM 557 C C . PRO A 1 74 ? 2.496 -1.788 -10.860 1.00 89.12 74 PRO A C 1
ATOM 559 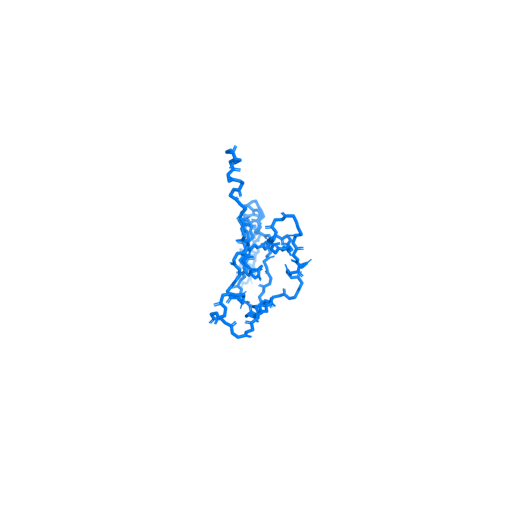O O . PRO A 1 74 ? 2.308 -3.009 -10.859 1.00 89.12 74 PRO A O 1
ATOM 562 N N . SER A 1 75 ? 2.070 -0.997 -11.845 1.00 90.12 75 SER A N 1
ATOM 563 C CA . SER A 1 75 ? 1.416 -1.543 -13.032 1.00 90.12 75 SER A CA 1
ATOM 564 C C . SER A 1 75 ? 2.359 -2.495 -13.776 1.00 90.12 75 SER A C 1
ATOM 566 O O . SER A 1 75 ? 3.584 -2.339 -13.739 1.00 90.12 75 SER A O 1
ATOM 568 N N . LEU A 1 76 ? 1.795 -3.459 -14.509 1.00 89.31 76 LEU A N 1
ATOM 569 C CA . LEU A 1 76 ? 2.588 -4.363 -15.345 1.00 89.31 76 LEU A CA 1
ATOM 570 C C . LEU A 1 76 ? 3.482 -3.581 -16.319 1.00 89.31 76 LEU A C 1
ATOM 572 O O . LEU A 1 76 ? 4.657 -3.902 -16.466 1.00 89.31 76 LEU A O 1
ATOM 576 N N . ALA A 1 77 ? 2.948 -2.516 -16.923 1.00 87.69 77 ALA A N 1
ATOM 577 C CA . ALA A 1 77 ? 3.694 -1.651 -17.831 1.00 87.69 77 ALA A CA 1
ATOM 578 C C . ALA A 1 77 ? 4.885 -0.973 -17.136 1.00 87.69 77 ALA A C 1
ATOM 580 O O . ALA A 1 77 ? 5.977 -0.931 -17.700 1.00 87.69 77 ALA A O 1
ATOM 581 N N . SER A 1 78 ? 4.705 -0.505 -15.897 1.00 89.56 78 SER A N 1
ATOM 582 C CA . SER A 1 78 ? 5.787 0.077 -15.094 1.00 89.56 78 SER A CA 1
ATOM 583 C C . SER A 1 78 ? 6.888 -0.946 -14.811 1.00 89.56 78 SER A C 1
ATOM 585 O O . SER A 1 78 ? 8.065 -0.637 -14.980 1.00 89.56 78 SER A O 1
ATOM 587 N N . ASN A 1 79 ? 6.518 -2.177 -14.448 1.00 90.38 79 ASN A N 1
ATOM 588 C CA . ASN A 1 79 ? 7.487 -3.246 -14.197 1.00 90.38 79 ASN A CA 1
ATOM 589 C C . ASN A 1 79 ? 8.256 -3.634 -15.464 1.00 90.38 79 ASN A C 1
ATOM 591 O O . ASN A 1 79 ? 9.480 -3.761 -15.427 1.00 90.38 79 ASN A O 1
ATOM 595 N N . VAL A 1 80 ? 7.561 -3.803 -16.591 1.00 93.81 80 VAL A N 1
ATOM 596 C CA . VAL A 1 80 ? 8.190 -4.144 -17.875 1.00 93.81 80 VAL A CA 1
ATOM 597 C C . VAL A 1 80 ? 9.120 -3.019 -18.330 1.00 93.81 80 VAL A C 1
ATOM 599 O O . VAL A 1 80 ? 10.270 -3.283 -18.674 1.00 93.81 80 VAL A O 1
ATOM 602 N N . GLY A 1 81 ? 8.668 -1.765 -18.263 1.00 95.44 81 GLY A N 1
ATOM 603 C CA . GLY A 1 81 ? 9.477 -0.602 -18.620 1.00 95.44 81 GLY A CA 1
ATOM 604 C C . GLY A 1 81 ? 10.749 -0.492 -17.780 1.00 95.44 81 GLY A C 1
ATOM 605 O O . GLY A 1 81 ? 11.834 -0.330 -18.337 1.00 95.44 81 GLY A O 1
ATOM 606 N N . LEU A 1 82 ? 10.643 -0.662 -16.457 1.00 94.12 82 LEU A N 1
ATOM 607 C CA . LEU A 1 82 ? 11.800 -0.633 -15.559 1.00 94.12 82 LEU A CA 1
ATOM 608 C C . LEU A 1 82 ? 12.820 -1.728 -15.903 1.00 94.12 82 LEU A C 1
ATOM 610 O O . LEU A 1 82 ? 14.017 -1.453 -15.940 1.00 94.12 82 LEU A O 1
ATOM 614 N N . ASN A 1 83 ? 12.355 -2.944 -16.203 1.00 95.00 83 ASN A N 1
ATOM 615 C CA . ASN A 1 83 ? 13.233 -4.049 -16.592 1.00 95.00 83 ASN A CA 1
ATOM 616 C C . ASN A 1 83 ? 13.948 -3.786 -17.922 1.00 95.00 83 ASN A C 1
ATOM 618 O O . ASN A 1 83 ? 15.143 -4.051 -18.023 1.00 95.00 83 ASN A O 1
ATOM 622 N N . ILE A 1 84 ? 13.257 -3.229 -18.923 1.00 97.31 84 ILE A N 1
ATOM 623 C CA . ILE A 1 84 ? 13.877 -2.857 -20.206 1.00 97.31 84 ILE A CA 1
ATOM 624 C C . ILE A 1 84 ? 14.964 -1.801 -19.984 1.00 97.31 84 ILE A C 1
ATOM 626 O O . ILE A 1 84 ? 16.069 -1.939 -20.505 1.00 97.31 84 ILE A O 1
ATOM 630 N N . VAL A 1 85 ? 14.676 -0.771 -19.185 1.00 97.56 85 VAL A N 1
ATOM 631 C CA . VAL A 1 85 ? 15.651 0.280 -18.861 1.00 97.56 85 VAL A CA 1
ATOM 632 C C . VAL A 1 85 ? 16.871 -0.313 -18.157 1.00 97.56 85 VAL A C 1
ATOM 634 O O . VAL A 1 85 ? 17.997 -0.058 -18.582 1.00 97.56 85 VAL A O 1
ATOM 637 N N . LEU A 1 86 ? 16.666 -1.148 -17.134 1.00 97.06 86 LEU A N 1
ATOM 638 C CA . LEU A 1 86 ? 17.761 -1.834 -16.443 1.00 97.06 86 LEU A CA 1
ATOM 639 C C . LEU A 1 86 ? 18.593 -2.696 -17.396 1.00 97.06 86 LEU A C 1
ATOM 641 O O . LEU A 1 86 ? 19.818 -2.684 -17.313 1.00 97.06 86 LEU A O 1
ATOM 645 N N . PHE A 1 87 ? 17.943 -3.411 -18.314 1.00 97.19 87 PHE A N 1
ATOM 646 C CA . PHE A 1 87 ? 18.619 -4.258 -19.290 1.00 97.19 87 PHE A CA 1
ATOM 647 C C . PHE A 1 87 ? 19.518 -3.446 -20.229 1.00 97.19 87 PHE A C 1
ATOM 649 O O . PHE A 1 87 ? 20.686 -3.786 -20.415 1.00 97.19 87 PHE A O 1
ATOM 656 N N . VAL A 1 88 ? 19.015 -2.333 -20.770 1.00 97.12 88 VAL A N 1
ATOM 657 C CA . VAL A 1 88 ? 19.801 -1.442 -21.639 1.00 97.12 88 VAL A CA 1
ATOM 658 C C . VAL A 1 88 ? 20.981 -0.832 -20.881 1.00 97.12 88 VAL A C 1
ATOM 660 O O . VAL A 1 88 ? 22.097 -0.815 -21.400 1.00 97.12 88 VAL A O 1
ATOM 663 N N . LEU A 1 89 ? 20.763 -0.375 -19.644 1.00 96.94 89 LEU A N 1
ATOM 664 C CA . LEU A 1 89 ? 21.830 0.169 -18.801 1.00 96.94 89 LEU A CA 1
ATOM 665 C C . LEU A 1 89 ? 22.905 -0.879 -18.493 1.00 96.94 89 LEU A C 1
ATOM 667 O O . LEU A 1 89 ? 24.092 -0.563 -18.546 1.00 96.94 89 LEU A O 1
ATOM 671 N N . ALA A 1 90 ? 22.509 -2.124 -18.225 1.00 96.12 90 ALA A N 1
ATOM 672 C CA . ALA A 1 90 ? 23.445 -3.220 -18.000 1.00 96.12 90 ALA A CA 1
ATOM 673 C C . ALA A 1 90 ? 24.296 -3.508 -19.247 1.00 96.12 90 ALA A C 1
ATOM 675 O O . ALA A 1 90 ? 25.514 -3.635 -19.134 1.00 96.12 90 ALA A O 1
ATOM 676 N N . LEU A 1 91 ? 23.690 -3.546 -20.440 1.00 95.69 91 LEU A N 1
ATOM 677 C CA . LEU A 1 91 ? 24.425 -3.731 -21.697 1.00 95.69 91 LEU A CA 1
ATOM 678 C C . LEU A 1 91 ? 25.399 -2.583 -21.974 1.00 95.69 91 LEU A C 1
ATOM 680 O O . LEU A 1 91 ? 26.536 -2.834 -22.369 1.00 95.69 91 LEU A O 1
ATOM 684 N N . ALA A 1 92 ? 24.978 -1.339 -21.740 1.00 95.00 92 ALA A N 1
ATOM 685 C CA . ALA A 1 92 ? 25.838 -0.171 -21.902 1.00 95.00 92 ALA A CA 1
ATOM 686 C C . ALA A 1 92 ? 27.022 -0.197 -20.923 1.00 95.00 92 ALA A C 1
ATOM 688 O O . ALA A 1 92 ? 28.151 0.085 -21.320 1.00 95.00 92 ALA A O 1
ATOM 689 N N . ALA A 1 93 ? 26.783 -0.581 -19.665 1.00 94.94 93 ALA A N 1
ATOM 690 C CA . ALA A 1 93 ? 27.832 -0.716 -18.661 1.00 94.94 93 ALA A CA 1
ATOM 691 C C . ALA A 1 93 ? 28.840 -1.811 -19.032 1.00 94.94 93 ALA A C 1
ATOM 693 O O . ALA A 1 93 ? 30.040 -1.567 -18.969 1.00 94.94 93 ALA A O 1
ATOM 694 N N . ILE A 1 94 ? 28.373 -2.989 -19.462 1.00 94.06 94 ILE A N 1
ATOM 695 C CA . ILE A 1 94 ? 29.252 -4.082 -19.903 1.00 94.06 94 ILE A CA 1
ATOM 696 C C . ILE A 1 94 ? 30.056 -3.645 -21.125 1.00 94.06 94 ILE A C 1
ATOM 698 O O . ILE A 1 94 ? 31.276 -3.750 -21.104 1.00 94.06 94 ILE A O 1
ATOM 702 N N . GLY A 1 95 ? 29.392 -3.100 -22.147 1.00 89.81 95 GLY A N 1
ATOM 703 C CA . GLY A 1 95 ? 30.053 -2.610 -23.355 1.00 89.81 95 GLY A CA 1
ATOM 704 C C . GLY A 1 95 ? 31.133 -1.573 -23.044 1.00 89.81 95 GLY A C 1
ATOM 705 O O . GLY A 1 95 ? 32.243 -1.690 -23.551 1.00 89.81 95 GLY A O 1
ATOM 706 N N . GLY A 1 96 ? 30.842 -0.621 -22.154 1.00 86.69 96 GLY A N 1
ATOM 707 C CA 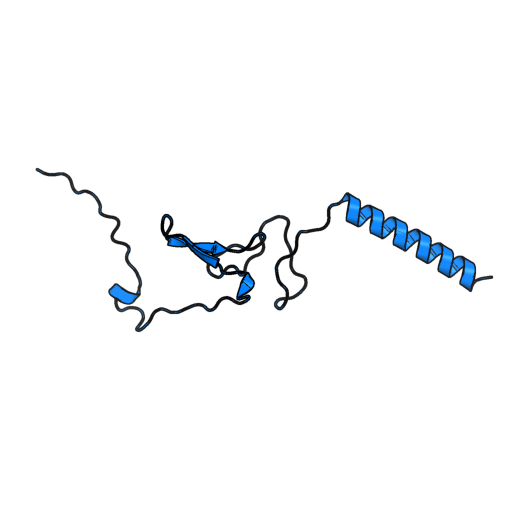. GLY A 1 96 ? 31.802 0.391 -21.712 1.00 86.69 96 GLY A CA 1
ATOM 708 C C . GLY A 1 96 ? 32.934 -0.141 -20.825 1.00 86.69 96 GLY A C 1
ATOM 709 O O . GLY A 1 96 ? 34.033 0.388 -20.889 1.00 86.69 96 GLY A O 1
ATOM 710 N N . LEU A 1 97 ? 32.700 -1.185 -20.020 1.00 77.44 97 LEU A N 1
ATOM 711 C CA . LEU A 1 97 ? 33.735 -1.847 -19.206 1.00 77.44 97 LEU A CA 1
ATOM 712 C C . LEU A 1 97 ? 34.675 -2.728 -20.040 1.00 77.44 97 LEU A C 1
ATOM 714 O O . LEU A 1 97 ? 35.785 -3.020 -19.604 1.00 77.44 97 LEU A O 1
ATOM 718 N N . THR A 1 98 ? 34.217 -3.192 -21.204 1.00 75.31 98 THR A N 1
ATOM 719 C CA . THR A 1 98 ? 34.988 -4.052 -22.116 1.00 75.31 98 THR A CA 1
ATOM 720 C C . THR A 1 98 ? 35.765 -3.295 -23.198 1.00 75.31 98 THR A C 1
ATOM 722 O O . THR A 1 98 ? 36.421 -3.942 -24.014 1.00 75.31 98 THR A O 1
ATOM 725 N N . MET A 1 99 ? 35.670 -1.962 -23.232 1.00 60.00 99 MET A N 1
ATOM 726 C CA . MET A 1 99 ? 36.373 -1.079 -24.174 1.00 60.00 99 MET A CA 1
ATOM 727 C C . MET A 1 99 ? 37.633 -0.459 -23.574 1.00 60.00 99 MET A C 1
ATOM 729 O O . MET A 1 99 ? 37.664 -0.236 -22.345 1.00 60.00 99 MET A O 1
#

Foldseek 3Di:
DDDDPPPPPVDDVCVVVVDVDPPPPEQLDPQQFPQADPVPRATDGDPQFDDRNSQDGDPQWDDPDSNDDTDGDDDPVRVVVVVVVVVVVVVVVVVVVVD

Organism: NCBI:txid1169539

Secondary structure (DSSP, 8-state):
------------TTTTTSSSS------SSGGGEEEE-TTT--EEEPTTEESTTS-EEPTTEE-SSTTS--EEPPPHHHHHHHHHHHHHHHHHHHHHHT-

pLDDT: mean 81.4, std 15.32, range [38.69, 97.56]

Sequence (99 aa):
ALPDEEQLVEMNSYEANVTALPVAVDCRFKDACHGTDMTTGLNRCREGHEGFACGICKAGYARHNEFQQCNACPSLASNVGLNIVLFVLALAAIGGLTM

Radius of gyration: 24.56 Å; chains: 1; bounding box: 86×20×56 Å